Protein AF-A0A9D1S0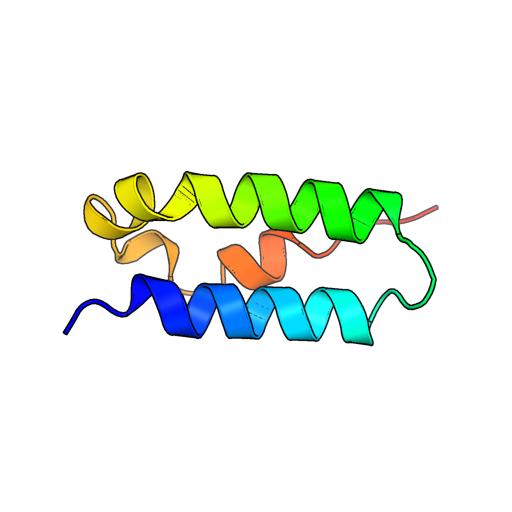T7-F1 (afdb_monomer)

pLDDT: mean 88.82, std 11.58, range [40.81, 97.88]

Secondary structure (DSSP, 8-state):
--THHHHHHHHHHHHHHHSTT-HHHHHHHHHHHHHTHHHHHH-GGGGGGGHHHHHTS-S---

Sequence (62 aa):
MTPTRTEIDAAYRQVMQRNPGESEFHQAVREVLESLGPVIAKHPQYTDGEIIRRLCEPERQI

Organism: NCBI:txid2838701

Solvent-accessible surface area (backbone atoms only — not comparable to full-atom values): 3876 Å² total; per-residue (Å²): 133,84,68,63,64,64,55,53,53,50,39,50,53,49,50,52,69,75,47,70,89,43,62,68,59,53,51,53,53,48,57,52,58,69,64,42,51,68,56,39,72,76,40,59,71,58,64,47,93,52,42,64,51,53,70,74,48,77,95,72,86,135

Nearest PDB structures (foldseek):
  2bma-assembly1_B  TM=8.977E-01  e=1.142E-01  Plasmodium falciparum

Structure (mmCIF, N/CA/C/O backbone):
data_AF-A0A9D1S0T7-F1
#
_entry.id   AF-A0A9D1S0T7-F1
#
loop_
_atom_site.group_PDB
_atom_site.id
_atom_site.type_symbol
_atom_site.label_atom_id
_atom_site.label_alt_id
_atom_site.label_comp_id
_atom_site.label_asym_id
_atom_site.label_entity_id
_atom_site.label_seq_id
_atom_site.pdbx_PDB_ins_code
_atom_site.Cartn_x
_atom_site.Cartn_y
_atom_site.Cartn_z
_atom_site.occupancy
_atom_site.B_iso_or_equiv
_atom_site.auth_seq_id
_atom_site.auth_comp_id
_atom_site.auth_asym_id
_atom_site.auth_atom_id
_atom_site.pdbx_PDB_model_num
ATOM 1 N N . MET A 1 1 ? -12.048 -6.047 16.112 1.00 40.81 1 MET A N 1
ATOM 2 C CA . MET A 1 1 ? -11.255 -6.791 15.111 1.00 40.81 1 MET A CA 1
ATOM 3 C C . MET A 1 1 ? -10.464 -5.747 14.357 1.00 40.81 1 MET A C 1
ATOM 5 O O . MET A 1 1 ? -11.094 -4.912 13.734 1.00 40.81 1 MET A O 1
ATOM 9 N N . THR A 1 2 ? -9.147 -5.675 14.535 1.00 43.84 2 THR A N 1
ATOM 10 C CA . THR A 1 2 ? -8.310 -4.644 13.902 1.00 43.84 2 THR A CA 1
ATOM 11 C C . THR A 1 2 ? -8.033 -5.080 12.457 1.00 43.84 2 THR A C 1
ATOM 13 O O . THR A 1 2 ? -7.302 -6.054 12.280 1.00 43.84 2 THR A O 1
ATOM 16 N N . PRO A 1 3 ? -8.615 -4.437 11.427 1.00 52.56 3 PRO A N 1
ATOM 17 C CA . PRO A 1 3 ? -8.436 -4.847 10.025 1.00 52.56 3 PRO A CA 1
ATOM 18 C C . PRO A 1 3 ? -7.026 -4.547 9.472 1.00 52.56 3 PRO A C 1
ATOM 20 O O . PRO A 1 3 ? -6.681 -4.935 8.361 1.00 52.56 3 PRO A O 1
ATOM 23 N N . THR A 1 4 ? -6.164 -3.915 10.270 1.00 61.59 4 THR A N 1
ATOM 24 C CA . THR A 1 4 ? -4.939 -3.247 9.822 1.00 61.59 4 THR A CA 1
ATOM 25 C C . THR A 1 4 ? -3.889 -4.140 9.176 1.00 61.59 4 THR A C 1
ATOM 27 O O . THR A 1 4 ? -3.260 -3.708 8.220 1.00 61.59 4 THR A O 1
ATOM 30 N N . ARG A 1 5 ? -3.638 -5.357 9.674 1.00 69.19 5 ARG A N 1
ATOM 31 C CA . ARG A 1 5 ? -2.498 -6.146 9.166 1.00 69.19 5 ARG A CA 1
ATOM 32 C C . ARG A 1 5 ? -2.813 -6.868 7.856 1.00 69.19 5 ARG A C 1
ATOM 34 O O . ARG A 1 5 ? -1.984 -6.906 6.958 1.00 69.19 5 ARG A O 1
ATOM 41 N N . THR A 1 6 ? -4.019 -7.414 7.735 1.00 76.75 6 THR A N 1
ATOM 42 C CA . THR A 1 6 ? -4.391 -8.268 6.599 1.00 76.75 6 THR A CA 1
ATOM 43 C C . THR A 1 6 ? -4.556 -7.478 5.301 1.00 76.75 6 THR A C 1
ATOM 45 O O . THR A 1 6 ? -4.149 -7.961 4.247 1.00 76.75 6 THR A O 1
ATOM 48 N N . GLU A 1 7 ? -5.108 -6.265 5.366 1.00 80.19 7 GLU A N 1
ATOM 49 C CA . GLU A 1 7 ? -5.307 -5.405 4.190 1.00 80.19 7 GLU A CA 1
ATOM 50 C C . GLU A 1 7 ? -3.979 -4.860 3.651 1.00 80.19 7 GLU A C 1
ATOM 52 O O . GLU A 1 7 ? -3.737 -4.892 2.444 1.00 80.19 7 GLU A O 1
ATOM 57 N N . ILE A 1 8 ? -3.080 -4.442 4.547 1.00 85.38 8 ILE A N 1
ATOM 58 C CA . ILE A 1 8 ? -1.731 -3.986 4.192 1.00 85.38 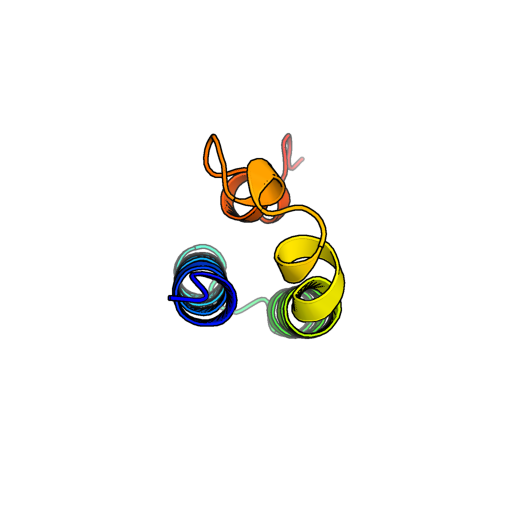8 ILE A CA 1
ATOM 59 C C . ILE A 1 8 ? -0.929 -5.120 3.536 1.00 85.38 8 ILE A C 1
ATOM 61 O O . ILE A 1 8 ? -0.320 -4.918 2.485 1.00 85.38 8 ILE A O 1
ATOM 65 N N . ASP A 1 9 ? -0.981 -6.328 4.106 1.00 89.69 9 ASP A N 1
ATOM 66 C CA . ASP A 1 9 ? -0.312 -7.500 3.535 1.00 89.69 9 ASP A CA 1
ATOM 67 C C . ASP A 1 9 ? -0.865 -7.849 2.141 1.00 89.69 9 ASP A C 1
ATOM 69 O O . ASP A 1 9 ? -0.113 -8.251 1.250 1.00 89.69 9 ASP A O 1
ATOM 73 N N . ALA A 1 10 ? -2.178 -7.702 1.934 1.00 90.00 10 ALA A N 1
ATOM 74 C CA . ALA A 1 10 ? -2.810 -7.940 0.640 1.00 90.00 10 ALA A CA 1
ATOM 75 C C . ALA A 1 10 ? -2.363 -6.911 -0.411 1.00 90.00 10 ALA A C 1
ATOM 77 O O . ALA A 1 10 ? -1.987 -7.304 -1.519 1.00 90.00 10 ALA A O 1
ATOM 78 N N . ALA A 1 11 ? -2.335 -5.623 -0.052 1.00 90.81 11 ALA A N 1
ATOM 79 C CA . ALA A 1 11 ? -1.836 -4.562 -0.923 1.00 90.81 11 ALA A CA 1
ATOM 80 C C . ALA A 1 11 ? -0.366 -4.802 -1.304 1.00 90.81 11 ALA A C 1
ATOM 82 O O . ALA A 1 11 ? -0.019 -4.767 -2.484 1.00 90.81 11 ALA A O 1
ATOM 83 N N . TYR A 1 12 ? 0.483 -5.151 -0.332 1.00 94.44 12 TYR A N 1
ATOM 84 C CA . TYR A 1 12 ? 1.897 -5.424 -0.586 1.00 94.44 12 TYR A CA 1
ATOM 85 C C . TYR A 1 12 ? 2.116 -6.600 -1.547 1.00 94.44 12 TYR A C 1
ATOM 87 O O . TYR A 1 12 ? 2.891 -6.492 -2.499 1.00 94.44 12 TYR A O 1
ATOM 95 N N . ARG A 1 13 ? 1.396 -7.716 -1.364 1.00 94.88 13 ARG A N 1
ATOM 96 C CA . ARG A 1 13 ? 1.482 -8.862 -2.290 1.00 94.88 13 ARG A CA 1
ATOM 97 C C . ARG A 1 13 ? 1.116 -8.474 -3.716 1.00 94.88 13 ARG A C 1
ATOM 99 O O . ARG A 1 13 ? 1.754 -8.938 -4.659 1.00 94.88 13 ARG A O 1
ATOM 106 N N . GLN A 1 14 ? 0.105 -7.627 -3.879 1.00 94.50 14 GLN A N 1
ATOM 107 C CA . GLN A 1 14 ? -0.293 -7.168 -5.199 1.00 94.50 14 GLN A CA 1
ATOM 108 C C . GLN A 1 14 ? 0.786 -6.294 -5.852 1.00 94.50 14 GLN A C 1
ATOM 110 O O . GLN A 1 14 ? 1.049 -6.460 -7.042 1.00 94.50 14 GLN A O 1
ATOM 115 N N . VAL A 1 15 ? 1.434 -5.414 -5.084 1.00 96.00 15 VAL A N 1
ATOM 116 C CA . VAL A 1 15 ? 2.564 -4.601 -5.564 1.00 96.00 15 VAL A CA 1
ATOM 117 C C . VAL A 1 15 ? 3.690 -5.492 -6.077 1.00 96.00 15 VAL A C 1
ATOM 119 O O . VAL A 1 15 ? 4.160 -5.288 -7.197 1.00 96.00 15 VAL A O 1
ATOM 122 N N . MET A 1 16 ? 4.068 -6.519 -5.307 1.00 96.75 16 MET A N 1
ATOM 123 C CA . MET A 1 16 ? 5.100 -7.477 -5.720 1.00 96.75 16 MET A CA 1
ATOM 124 C C . MET A 1 16 ? 4.723 -8.217 -7.008 1.00 96.75 16 MET A C 1
ATOM 126 O O . MET A 1 16 ? 5.574 -8.439 -7.866 1.00 96.75 16 MET A O 1
ATOM 130 N N . GLN A 1 17 ? 3.450 -8.598 -7.152 1.00 96.44 17 GLN A N 1
ATOM 131 C CA . GLN A 1 17 ? 2.964 -9.318 -8.329 1.00 96.44 17 GLN A CA 1
ATOM 132 C C . GLN A 1 17 ? 2.929 -8.441 -9.587 1.00 96.44 17 GLN A C 1
ATOM 134 O O . GLN A 1 17 ? 3.187 -8.940 -10.681 1.00 96.44 17 GLN A O 1
ATOM 139 N N . ARG A 1 18 ? 2.581 -7.157 -9.451 1.00 95.50 18 ARG A N 1
ATOM 140 C CA . ARG A 1 18 ? 2.436 -6.231 -10.587 1.00 95.50 18 ARG A CA 1
ATOM 141 C C . ARG A 1 18 ? 3.760 -5.660 -11.074 1.00 95.50 18 ARG A C 1
ATOM 143 O O . ARG A 1 18 ? 3.871 -5.380 -12.261 1.00 95.50 18 ARG A O 1
ATOM 150 N N . ASN A 1 19 ? 4.745 -5.543 -10.187 1.00 95.38 19 ASN A N 1
ATOM 151 C CA . ASN A 1 19 ? 6.021 -4.889 -10.472 1.00 95.38 19 ASN A CA 1
ATOM 152 C C . ASN A 1 19 ? 7.194 -5.868 -10.275 1.00 95.38 19 ASN A C 1
ATOM 154 O O . ASN A 1 19 ? 8.045 -5.642 -9.412 1.00 95.38 19 ASN A O 1
ATOM 158 N N . PRO A 1 20 ? 7.234 -7.018 -10.977 1.00 96.44 20 PRO A N 1
ATOM 159 C CA . PRO A 1 20 ? 8.275 -8.015 -10.756 1.00 96.44 20 PRO A CA 1
ATOM 160 C C . PRO A 1 20 ? 9.660 -7.455 -11.110 1.00 96.44 20 PRO A C 1
ATOM 162 O O . PRO A 1 20 ? 9.849 -6.874 -12.173 1.00 96.44 20 PRO A O 1
ATOM 165 N N . GLY A 1 21 ? 10.643 -7.686 -10.236 1.00 96.06 21 GLY A N 1
ATOM 166 C CA . GLY A 1 21 ? 12.033 -7.265 -10.453 1.00 96.06 21 GLY A CA 1
ATOM 167 C C . GLY A 1 21 ? 12.385 -5.864 -9.943 1.00 96.06 21 GLY A C 1
ATOM 168 O O . GLY A 1 21 ? 13.549 -5.490 -10.014 1.00 96.06 21 GLY A O 1
ATOM 169 N N . GLU A 1 22 ? 11.434 -5.117 -9.380 1.00 96.94 22 GLU A N 1
ATOM 170 C CA . GLU A 1 22 ? 11.681 -3.782 -8.819 1.00 96.94 22 GLU A CA 1
ATOM 171 C C . GLU A 1 22 ? 11.988 -3.843 -7.311 1.00 96.94 22 GLU A C 1
ATOM 173 O O . GLU A 1 22 ? 11.183 -3.439 -6.471 1.00 96.94 22 GLU A O 1
ATOM 178 N N . SER A 1 23 ? 13.153 -4.384 -6.945 1.00 96.75 23 SER A N 1
ATOM 179 C CA . SER A 1 23 ? 13.530 -4.645 -5.543 1.00 96.75 23 SER A CA 1
ATOM 180 C C . SER A 1 23 ? 13.486 -3.414 -4.635 1.00 96.75 23 SER A C 1
ATOM 182 O O . SER A 1 23 ? 12.995 -3.485 -3.509 1.00 96.75 23 SER A O 1
ATOM 184 N N . GLU A 1 24 ? 13.979 -2.283 -5.122 1.00 97.88 24 GLU A N 1
ATOM 185 C CA . GLU A 1 24 ? 14.052 -1.013 -4.407 1.00 97.88 24 GLU A CA 1
ATOM 186 C C . GLU A 1 24 ? 12.652 -0.443 -4.191 1.00 97.88 24 GLU A C 1
ATOM 188 O O . GLU A 1 24 ? 12.331 0.039 -3.106 1.00 97.88 24 GLU A O 1
ATOM 193 N N . PHE A 1 25 ? 11.780 -0.573 -5.193 1.00 96.50 25 PHE A N 1
ATOM 194 C CA . PHE A 1 25 ? 10.382 -0.192 -5.057 1.00 96.50 25 PHE A CA 1
ATOM 195 C C . PHE A 1 25 ? 9.667 -1.075 -4.029 1.00 96.50 25 PHE A C 1
ATOM 197 O O . PHE A 1 25 ? 8.975 -0.565 -3.148 1.00 96.50 25 PHE A O 1
ATOM 204 N N . HIS A 1 26 ? 9.875 -2.396 -4.073 1.00 97.19 26 HIS A N 1
ATOM 205 C CA . HIS A 1 26 ? 9.276 -3.319 -3.101 1.00 97.19 26 HIS A CA 1
ATOM 206 C C . HIS A 1 26 ? 9.732 -3.022 -1.675 1.00 97.19 26 HIS A C 1
ATOM 208 O O . HIS A 1 26 ? 8.923 -3.104 -0.750 1.00 97.19 26 HIS A O 1
ATOM 2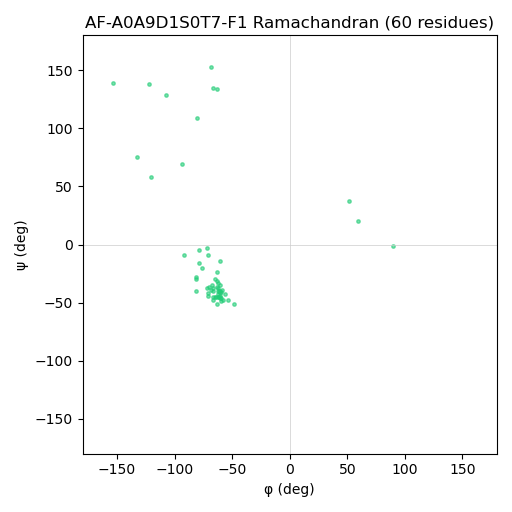14 N N . GLN A 1 27 ? 11.009 -2.696 -1.486 1.00 97.50 27 GLN A N 1
ATOM 215 C CA . GLN A 1 27 ? 11.549 -2.347 -0.178 1.00 97.50 27 GLN A CA 1
ATOM 216 C C . GLN A 1 27 ? 10.950 -1.028 0.326 1.00 97.50 27 GLN A C 1
ATOM 218 O O . GLN A 1 27 ? 10.419 -1.005 1.437 1.00 97.50 27 GLN A O 1
ATOM 223 N N . ALA A 1 28 ? 10.916 0.016 -0.503 1.00 96.88 28 ALA A N 1
ATOM 224 C CA . ALA A 1 28 ? 10.335 1.303 -0.130 1.00 96.88 28 ALA A CA 1
ATOM 225 C C . ALA A 1 28 ? 8.844 1.186 0.233 1.00 96.88 28 ALA A C 1
ATOM 227 O O . ALA A 1 28 ? 8.409 1.694 1.268 1.00 96.88 28 ALA A O 1
ATOM 228 N N . VAL A 1 29 ? 8.056 0.466 -0.575 1.00 95.75 29 VAL A N 1
ATOM 229 C CA . VAL A 1 29 ? 6.633 0.232 -0.286 1.00 95.75 29 VAL A CA 1
ATOM 230 C C . VAL A 1 29 ? 6.466 -0.507 1.037 1.00 95.75 29 VAL A C 1
ATOM 232 O O . VAL A 1 29 ? 5.624 -0.121 1.845 1.00 95.75 29 VAL A O 1
ATOM 235 N N . ARG A 1 30 ? 7.272 -1.542 1.292 1.00 94.12 30 ARG A N 1
ATOM 236 C CA . ARG A 1 30 ? 7.197 -2.305 2.538 1.00 94.12 30 ARG A CA 1
ATOM 237 C C . ARG A 1 30 ? 7.446 -1.431 3.765 1.00 94.12 30 ARG A C 1
ATOM 239 O O . ARG A 1 30 ? 6.659 -1.488 4.705 1.00 94.12 30 ARG A O 1
ATOM 246 N N . GLU A 1 31 ? 8.503 -0.623 3.746 1.00 95.56 31 GLU A N 1
ATOM 247 C CA . GLU A 1 31 ? 8.858 0.240 4.878 1.00 95.56 31 GLU A CA 1
ATOM 248 C C . GLU A 1 31 ? 7.764 1.265 5.183 1.00 95.56 31 GLU A C 1
ATOM 250 O O . GLU A 1 31 ? 7.387 1.459 6.342 1.00 95.56 31 GLU A O 1
ATOM 255 N N . VAL A 1 32 ? 7.188 1.875 4.143 1.00 94.44 32 VAL A N 1
ATOM 256 C CA . VAL A 1 32 ? 6.068 2.806 4.309 1.00 94.44 32 VAL A CA 1
ATOM 257 C C . VAL A 1 32 ? 4.858 2.079 4.889 1.00 94.44 32 VAL A C 1
ATOM 259 O O . VAL A 1 32 ? 4.327 2.511 5.910 1.00 94.44 32 VAL A O 1
ATOM 262 N N . LEU A 1 33 ? 4.445 0.958 4.296 1.00 92.12 33 LEU A N 1
ATOM 263 C CA . LEU A 1 33 ? 3.276 0.195 4.732 1.00 92.12 33 LEU A CA 1
ATOM 264 C C . LEU A 1 33 ? 3.387 -0.296 6.187 1.00 92.12 33 LEU A C 1
ATOM 266 O O . LEU A 1 33 ? 2.415 -0.194 6.939 1.00 92.12 33 LEU A O 1
ATOM 270 N N . GLU A 1 34 ? 4.564 -0.763 6.614 1.00 89.69 34 GLU A N 1
ATOM 271 C CA . GLU A 1 34 ? 4.819 -1.172 8.003 1.00 89.69 34 GLU A CA 1
ATOM 272 C C . GLU A 1 34 ? 4.679 0.009 8.987 1.00 89.69 34 GLU A C 1
ATOM 274 O O . GLU A 1 34 ? 4.201 -0.173 10.111 1.00 89.69 34 GLU A O 1
ATOM 279 N N . SER A 1 35 ? 5.000 1.235 8.558 1.00 91.94 35 SER A N 1
ATOM 280 C CA . SER A 1 35 ? 4.872 2.445 9.384 1.00 91.94 35 SER A CA 1
ATOM 281 C C . SER A 1 35 ? 3.431 2.964 9.543 1.00 91.94 35 SER A C 1
ATOM 283 O O . SER A 1 35 ? 3.142 3.692 10.495 1.00 91.94 35 SER A O 1
ATOM 285 N N . LEU A 1 36 ? 2.500 2.582 8.657 1.00 89.94 36 LEU A N 1
ATOM 286 C CA . LEU A 1 36 ? 1.128 3.119 8.639 1.00 89.94 36 LEU A CA 1
ATOM 287 C C . LEU A 1 36 ? 0.200 2.511 9.701 1.00 89.94 36 LEU A C 1
ATOM 289 O O . LEU A 1 36 ? -0.845 3.093 10.005 1.00 89.94 36 LEU A O 1
ATOM 293 N N . GLY A 1 37 ? 0.569 1.373 10.298 1.00 86.88 37 GLY A N 1
ATOM 294 C CA . GLY A 1 37 ? -0.267 0.633 11.253 1.00 86.88 37 GLY A CA 1
ATOM 295 C C . GLY A 1 37 ? -0.887 1.493 12.372 1.00 86.88 37 GLY A C 1
ATOM 296 O O . GLY A 1 37 ? -2.107 1.440 12.554 1.00 86.88 37 GLY A O 1
ATOM 297 N N . PRO A 1 38 ? -0.109 2.320 13.101 1.00 90.56 38 PRO A N 1
ATOM 298 C CA . PRO A 1 38 ? -0.641 3.197 14.148 1.00 90.56 38 PRO A CA 1
ATOM 299 C C . PRO A 1 38 ? -1.615 4.266 13.632 1.00 90.56 38 PRO A C 1
ATOM 301 O O . PRO A 1 38 ? -2.600 4.579 14.302 1.00 90.56 38 PRO A O 1
ATOM 304 N N . VAL A 1 39 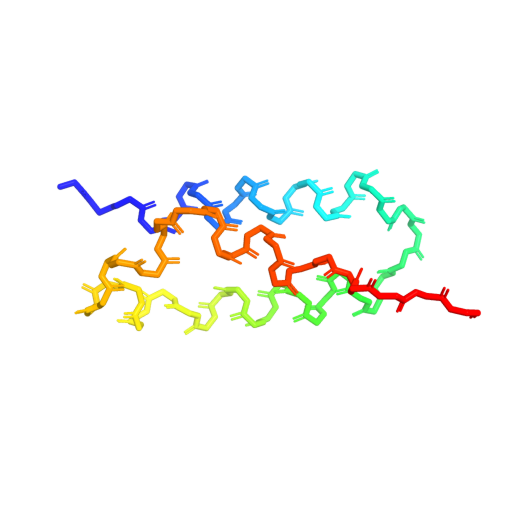? -1.363 4.822 12.442 1.00 90.31 39 VAL A N 1
ATOM 305 C CA . VAL A 1 39 ? -2.212 5.866 11.846 1.00 90.31 39 VAL A CA 1
ATOM 306 C C . VAL A 1 39 ? -3.544 5.277 11.407 1.00 90.31 39 VAL A C 1
ATOM 308 O O . VAL A 1 39 ? -4.581 5.853 11.720 1.00 90.31 39 VAL A O 1
ATOM 311 N N . ILE A 1 40 ? -3.535 4.109 10.765 1.00 88.38 40 ILE A N 1
ATOM 312 C CA . ILE A 1 40 ? -4.763 3.421 10.349 1.00 88.38 40 ILE A CA 1
ATOM 313 C C . ILE A 1 40 ? -5.564 2.957 11.572 1.00 88.38 40 ILE A C 1
ATOM 315 O O . ILE A 1 40 ? -6.784 3.081 11.595 1.00 88.38 40 ILE A O 1
ATOM 319 N N . ALA A 1 41 ? -4.899 2.497 12.638 1.00 87.12 41 ALA A N 1
ATOM 320 C CA . ALA A 1 41 ? -5.583 2.145 13.883 1.00 87.12 41 ALA A CA 1
ATOM 321 C C . ALA A 1 41 ? -6.319 3.344 14.513 1.00 87.12 41 ALA A C 1
ATOM 323 O O . ALA A 1 41 ? -7.391 3.174 15.092 1.00 87.12 41 ALA A O 1
ATOM 324 N N . LYS A 1 42 ? -5.759 4.555 14.390 1.00 92.38 42 LYS A N 1
ATOM 325 C CA . LYS A 1 42 ? -6.382 5.803 14.857 1.00 92.38 42 LYS A CA 1
ATOM 326 C C . LYS A 1 42 ? -7.422 6.359 13.873 1.00 92.38 42 LYS A C 1
ATOM 328 O O . LYS A 1 42 ? -8.362 7.031 14.293 1.00 92.38 42 LYS A O 1
ATOM 333 N N . HIS A 1 43 ? -7.243 6.097 12.583 1.00 91.00 43 HIS A N 1
ATOM 334 C CA . HIS A 1 43 ? -8.035 6.627 11.477 1.00 91.00 43 HIS A CA 1
ATOM 335 C C . HIS A 1 43 ? -8.424 5.489 10.517 1.00 91.00 43 HIS A C 1
ATOM 337 O O . HIS A 1 43 ? -7.835 5.365 9.438 1.00 91.00 43 HIS A O 1
ATOM 343 N N . PRO A 1 44 ? -9.398 4.640 10.900 1.00 88.75 44 PRO A N 1
ATOM 344 C CA . PRO A 1 44 ? -9.758 3.455 10.125 1.00 88.75 44 PRO A CA 1
ATOM 345 C C . PRO A 1 44 ? -10.295 3.787 8.729 1.00 88.75 44 PRO A C 1
ATOM 347 O O . PRO A 1 44 ? -10.140 2.978 7.829 1.00 88.75 44 PRO A O 1
ATOM 350 N N . GLN A 1 45 ? -10.827 4.993 8.502 1.00 89.69 45 GLN A N 1
ATOM 351 C CA . GLN A 1 45 ? -11.319 5.426 7.189 1.00 89.69 45 GLN A CA 1
ATOM 352 C C . GLN A 1 45 ? -10.253 5.433 6.077 1.00 89.69 45 GLN A C 1
ATOM 354 O O . GLN A 1 45 ? -10.584 5.524 4.901 1.00 89.69 45 GLN A O 1
ATOM 359 N N . TYR A 1 46 ? -8.960 5.349 6.412 1.00 88.44 46 TYR A N 1
ATOM 360 C CA . TYR A 1 46 ? -7.903 5.209 5.404 1.00 88.44 46 TYR A CA 1
ATOM 361 C C . TYR A 1 46 ? -7.883 3.838 4.719 1.00 88.44 46 TYR A C 1
ATOM 363 O O . TYR A 1 46 ? -7.156 3.669 3.740 1.00 88.44 46 TYR A O 1
ATOM 371 N N . THR A 1 47 ? -8.662 2.868 5.200 1.00 85.44 47 THR A N 1
ATOM 372 C CA . THR A 1 47 ? -8.853 1.585 4.512 1.00 85.44 47 THR A CA 1
ATOM 373 C C . 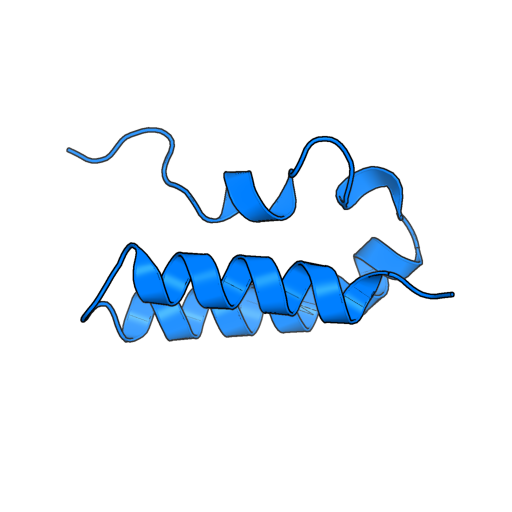THR A 1 47 ? -10.058 1.598 3.569 1.00 85.44 47 THR A C 1
ATOM 375 O O . THR A 1 47 ? -10.196 0.701 2.736 1.00 85.44 47 THR A O 1
ATOM 378 N N . ASP A 1 48 ? -10.884 2.648 3.613 1.00 89.88 48 ASP A N 1
ATOM 379 C CA . ASP A 1 48 ? -12.019 2.813 2.709 1.00 89.88 48 ASP A CA 1
ATOM 380 C C . ASP A 1 48 ? -11.548 3.066 1.268 1.00 89.88 48 ASP A C 1
ATOM 382 O O . ASP A 1 48 ? -10.468 3.603 1.018 1.00 89.88 48 ASP A O 1
ATOM 386 N N . GLY A 1 49 ? -12.370 2.687 0.284 1.00 89.19 49 GLY A N 1
ATOM 387 C CA . GLY A 1 49 ? -12.132 3.014 -1.130 1.00 89.19 49 GLY A CA 1
ATOM 388 C C . GLY A 1 49 ? -10.808 2.495 -1.709 1.00 89.19 49 GLY A C 1
ATOM 389 O O . GLY A 1 49 ? -10.326 3.041 -2.705 1.00 89.19 49 GLY A O 1
ATOM 390 N N . GLU A 1 50 ? -10.214 1.483 -1.070 1.00 89.12 50 GLU A N 1
ATOM 391 C CA . GLU A 1 50 ? -8.909 0.909 -1.404 1.00 89.12 50 GLU A CA 1
ATOM 392 C C . GLU A 1 50 ? -7.786 1.958 -1.520 1.00 89.12 50 GLU A C 1
ATOM 394 O O . GLU A 1 50 ? -6.905 1.855 -2.377 1.00 89.12 50 GLU A O 1
ATOM 399 N N . ILE A 1 51 ? -7.802 2.982 -0.653 1.00 90.75 51 ILE A N 1
ATOM 400 C CA . ILE A 1 51 ? -6.823 4.084 -0.666 1.00 90.75 51 ILE A CA 1
ATOM 401 C C . ILE A 1 51 ? -5.383 3.563 -0.627 1.00 90.75 51 ILE A C 1
ATOM 403 O O . ILE A 1 51 ? -4.569 3.981 -1.446 1.00 90.75 51 ILE A O 1
ATOM 407 N N . ILE A 1 52 ? -5.071 2.622 0.270 1.00 89.75 52 ILE A N 1
ATOM 408 C CA . ILE A 1 52 ? -3.715 2.058 0.400 1.00 89.75 52 ILE A CA 1
ATOM 409 C C . ILE A 1 52 ? -3.268 1.370 -0.894 1.00 89.75 52 ILE A C 1
ATOM 411 O O . ILE A 1 52 ? -2.144 1.563 -1.345 1.00 89.75 52 ILE A O 1
ATOM 415 N N . ARG A 1 53 ? -4.165 0.614 -1.534 1.00 89.88 53 ARG A N 1
ATOM 416 C CA . ARG A 1 53 ? -3.882 -0.067 -2.801 1.00 89.88 53 ARG A CA 1
ATOM 417 C C . ARG A 1 53 ? -3.607 0.936 -3.919 1.00 89.88 53 ARG A C 1
ATOM 419 O O . ARG A 1 53 ? -2.663 0.762 -4.677 1.00 89.88 53 ARG A O 1
ATOM 426 N N . ARG A 1 54 ? -4.428 1.984 -4.011 1.00 92.38 54 ARG A N 1
ATOM 427 C CA . ARG A 1 54 ? -4.297 3.041 -5.024 1.00 92.38 54 ARG A CA 1
ATOM 428 C C . ARG A 1 54 ? -3.037 3.875 -4.823 1.00 92.38 54 ARG A C 1
ATOM 430 O O . ARG A 1 54 ? -2.433 4.269 -5.806 1.00 92.38 54 ARG A O 1
ATOM 437 N N . LEU A 1 55 ? -2.636 4.111 -3.575 1.00 91.88 55 LEU A N 1
ATOM 438 C CA . LEU A 1 55 ? -1.414 4.842 -3.239 1.00 91.88 55 LEU A CA 1
ATOM 439 C C . LEU A 1 55 ? -0.152 4.134 -3.753 1.00 91.88 55 LEU A C 1
ATOM 441 O O . LEU A 1 55 ? 0.814 4.795 -4.118 1.00 91.88 55 LEU A O 1
ATOM 445 N N . CYS A 1 56 ? -0.158 2.800 -3.787 1.00 93.06 56 CYS A N 1
ATOM 446 C CA . CYS A 1 56 ? 0.957 2.012 -4.304 1.00 93.06 56 CYS A CA 1
ATOM 447 C C . CYS A 1 56 ? 1.008 1.928 -5.840 1.00 93.06 56 CYS A C 1
ATOM 449 O O . CYS A 1 56 ? 1.947 1.340 -6.370 1.00 93.06 56 CYS A O 1
ATOM 451 N N . GLU A 1 57 ? 0.024 2.474 -6.557 1.00 92.00 57 GLU A N 1
ATOM 452 C CA . GLU A 1 57 ? -0.011 2.472 -8.019 1.00 92.00 57 GLU A CA 1
ATOM 453 C C . GLU A 1 57 ? 0.286 3.886 -8.544 1.00 92.00 57 GLU A C 1
ATOM 455 O O . GLU A 1 57 ? -0.365 4.845 -8.122 1.00 92.00 57 GLU A O 1
ATOM 460 N N . PRO A 1 58 ? 1.243 4.056 -9.471 1.00 92.25 58 PRO A N 1
ATOM 461 C CA . PRO A 1 58 ? 1.523 5.368 -10.035 1.00 92.25 58 PRO A CA 1
ATOM 462 C C . PRO A 1 58 ? 0.333 5.863 -10.870 1.00 92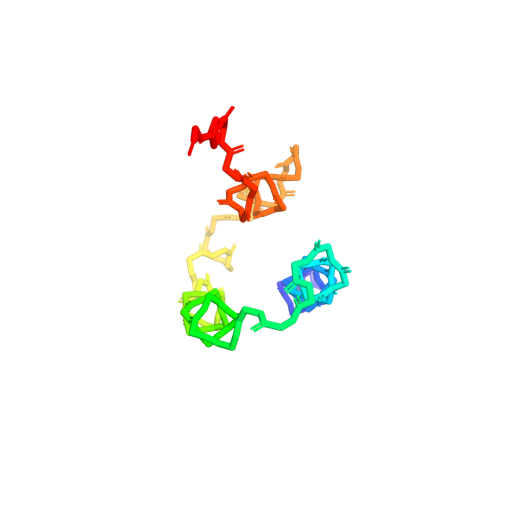.25 58 PRO A C 1
ATOM 464 O O . PRO A 1 58 ? -0.198 5.141 -11.712 1.00 92.25 58 PRO A O 1
ATOM 467 N N . GLU A 1 59 ? -0.057 7.129 -10.696 1.00 94.69 59 GLU A N 1
ATOM 468 C CA . GLU A 1 59 ? -1.124 7.742 -11.507 1.00 94.69 59 GLU A CA 1
ATOM 469 C C . GLU A 1 59 ? -0.734 7.857 -12.991 1.00 94.69 59 GLU A C 1
ATOM 471 O O . GLU A 1 59 ? -1.585 7.817 -13.882 1.00 94.69 59 GLU A O 1
ATOM 476 N N . ARG A 1 60 ? 0.568 8.010 -13.260 1.00 94.12 60 ARG A N 1
ATOM 477 C CA . ARG A 1 60 ? 1.166 8.042 -14.595 1.00 94.12 60 ARG A CA 1
ATOM 478 C C . ARG A 1 60 ? 2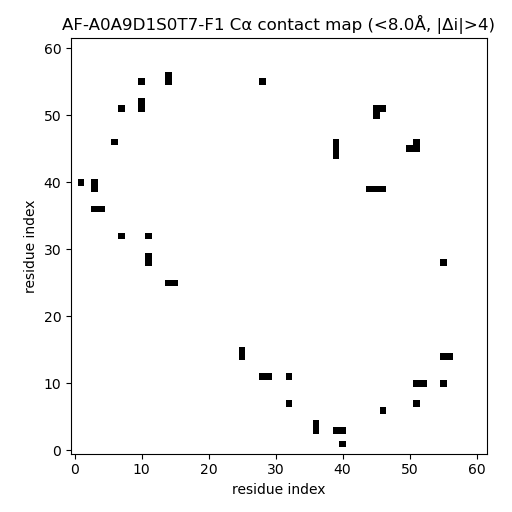.623 7.580 -14.519 1.00 94.12 60 ARG A C 1
ATOM 480 O O . ARG A 1 60 ? 3.356 8.014 -13.637 1.00 94.12 60 ARG A O 1
ATOM 487 N N . GLN A 1 61 ? 3.042 6.779 -15.492 1.00 89.50 61 GLN A N 1
ATOM 488 C CA . GLN A 1 61 ? 4.434 6.410 -15.755 1.00 89.50 61 GLN A CA 1
ATOM 489 C C . GLN A 1 61 ? 4.753 6.823 -17.202 1.00 89.50 61 GLN A C 1
ATOM 491 O O . GLN A 1 61 ? 3.882 6.690 -18.066 1.00 89.50 61 GLN A O 1
ATOM 496 N N . ILE A 1 62 ? 5.933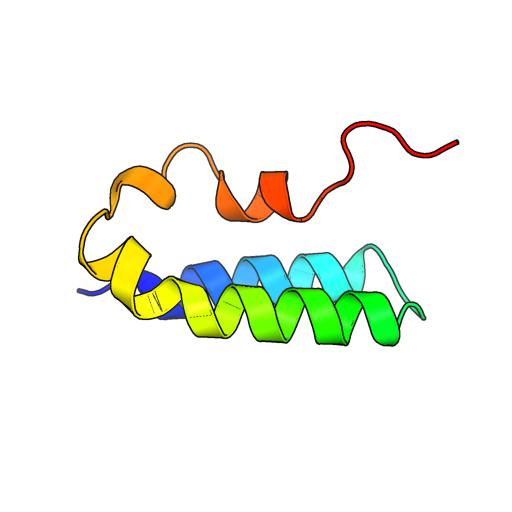 7.400 -17.451 1.00 89.25 62 ILE A N 1
ATOM 497 C CA . ILE A 1 62 ? 6.374 7.902 -18.768 1.00 89.25 62 ILE A CA 1
ATOM 498 C C . ILE A 1 62 ? 7.690 7.266 -19.191 1.00 89.25 62 ILE A C 1
ATOM 500 O O . ILE A 1 62 ? 8.497 6.963 -18.284 1.00 89.25 62 ILE A O 1
#

Foldseek 3Di:
DQPLPVLLVVLLVVLCVVDPPPVVLSVVLVVVSVVCRVVCSVVVCCPPPVNSNVVSDDPDDD

InterPro domains:
  IPR046346 Aminoacid dehydrogenase-like, N-terminal domain superfa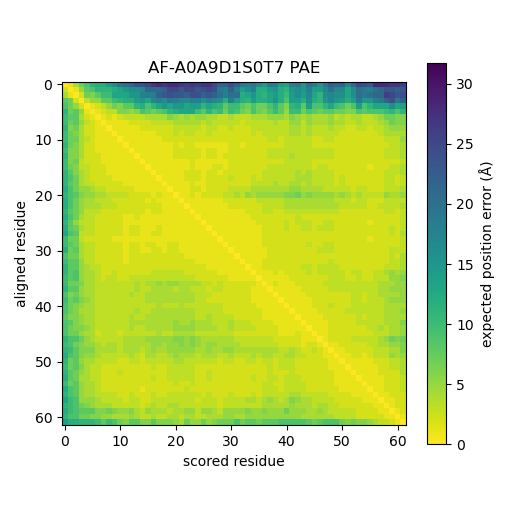mily [SSF53223] (8-62)

Radius of gyration: 11.91 Å; Cα contacts (8 Å, |Δi|>4): 25; chains: 1; bounding box: 26×17×34 Å

Mean predicted aligned error: 3.96 Å